Protein AF-A0A2M7CIP0-F1 (afdb_monomer)

Sequence (76 aa):
FLAELAVVFESRKNWTGDALHTQIHKIKDKVQIAPKLAFSAIYQIFLGRYSGPQAGWFLASLDRKFVERRLRKIAE

Radius of gyration: 11.01 Å; Cα contacts (8 Å, |Δi|>4): 81; chains: 1; bounding box: 26×23×27 Å

InterPro domains:
  IPR002904 Lysine-tRNA ligase [PTHR37940] (2-73)
  IPR008925 Aminoacyl-tRNA synthetase, class I, anticodon-binding superfamily [SSF48163] (1-73)
  IPR020751 Aminoacyl-tRNA synthetase, class I, anticodon-binding domain, subdomain 2 [G3DSA:1.10.10.350] (1-74)

Structure (mmCIF, N/CA/C/O backbone):
data_AF-A0A2M7CIP0-F1
#
_entry.id   AF-A0A2M7CIP0-F1
#
loop_
_atom_site.group_PDB
_atom_site.id
_atom_site.type_symbol
_atom_site.label_atom_id
_atom_site.label_alt_id
_atom_site.label_comp_id
_atom_site.label_asym_id
_atom_site.label_entity_id
_atom_site.label_seq_id
_atom_site.pdbx_PDB_ins_code
_atom_site.Cartn_x
_atom_site.Cartn_y
_atom_site.Cartn_z
_atom_site.occupancy
_atom_site.B_iso_or_equiv
_atom_site.auth_seq_id
_atom_site.auth_comp_id
_atom_site.auth_asym_id
_atom_site.auth_atom_id
_atom_site.pdbx_PDB_model_num
ATOM 1 N N . PHE A 1 1 ? -7.487 4.928 3.241 1.00 94.94 1 PHE A N 1
ATOM 2 C CA . PHE A 1 1 ? -6.192 4.214 3.156 1.00 94.94 1 PHE A CA 1
ATOM 3 C C . PHE A 1 1 ? -5.862 3.790 1.725 1.00 94.94 1 PHE A C 1
ATOM 5 O O . PHE A 1 1 ? -4.910 4.327 1.182 1.00 94.94 1 PHE A O 1
ATOM 12 N N . LEU A 1 2 ? -6.626 2.882 1.093 1.00 96.12 2 LEU A N 1
ATOM 13 C CA . LEU A 1 2 ? -6.302 2.382 -0.258 1.00 96.12 2 LEU A CA 1
ATOM 14 C C . LEU A 1 2 ? -6.324 3.473 -1.344 1.00 96.12 2 LEU A C 1
ATOM 16 O O . LEU A 1 2 ? -5.439 3.477 -2.190 1.00 96.12 2 LEU A O 1
ATOM 20 N N . ALA A 1 3 ? -7.256 4.429 -1.271 1.00 95.50 3 ALA A N 1
ATOM 21 C CA . ALA A 1 3 ? -7.272 5.589 -2.169 1.00 95.50 3 ALA A CA 1
ATOM 22 C C . ALA A 1 3 ? -5.986 6.433 -2.063 1.00 95.50 3 ALA A C 1
ATOM 24 O O . ALA A 1 3 ? -5.346 6.725 -3.067 1.00 95.50 3 ALA A O 1
ATOM 25 N N . GLU A 1 4 ? -5.539 6.740 -0.842 1.00 96.50 4 GLU A N 1
ATOM 26 C CA . GLU A 1 4 ? -4.271 7.451 -0.611 1.00 96.50 4 GLU A CA 1
ATOM 27 C C . GLU A 1 4 ? -3.065 6.633 -1.107 1.00 96.50 4 GLU A C 1
ATOM 29 O O . GLU A 1 4 ? -2.137 7.178 -1.701 1.00 96.50 4 GLU A O 1
ATOM 34 N N . LEU A 1 5 ? -3.089 5.309 -0.913 1.00 97.38 5 LEU A N 1
ATOM 35 C CA . LEU A 1 5 ? -2.063 4.412 -1.445 1.00 97.38 5 LEU A CA 1
ATOM 36 C C . LEU A 1 5 ? -2.024 4.432 -2.976 1.00 97.38 5 LEU A C 1
ATOM 38 O O . LEU A 1 5 ? -0.929 4.399 -3.528 1.00 97.38 5 LEU A O 1
ATOM 42 N N . ALA A 1 6 ? -3.170 4.527 -3.655 1.00 97.00 6 ALA A N 1
ATOM 43 C CA . ALA A 1 6 ? -3.233 4.669 -5.109 1.00 97.00 6 ALA A CA 1
ATOM 44 C C . ALA A 1 6 ? -2.522 5.950 -5.570 1.00 97.00 6 ALA A C 1
ATOM 46 O O . ALA A 1 6 ? -1.605 5.884 -6.387 1.00 97.00 6 ALA A O 1
ATOM 47 N N . VAL A 1 7 ? -2.869 7.092 -4.965 1.00 96.12 7 VAL A N 1
ATOM 48 C CA . VAL A 1 7 ? -2.264 8.399 -5.273 1.00 96.12 7 VAL A CA 1
ATOM 49 C C . VAL A 1 7 ? -0.748 8.368 -5.067 1.00 96.12 7 VAL A C 1
ATOM 51 O O . VAL A 1 7 ? 0.018 8.755 -5.952 1.00 96.12 7 VAL A O 1
ATOM 54 N N . VAL A 1 8 ? -0.287 7.862 -3.919 1.00 96.75 8 VAL A N 1
ATOM 55 C CA . VAL A 1 8 ? 1.149 7.779 -3.624 1.00 96.75 8 VAL A CA 1
ATOM 56 C C . VAL A 1 8 ? 1.852 6.802 -4.561 1.00 96.75 8 VAL A C 1
ATOM 58 O O . VAL A 1 8 ? 2.935 7.118 -5.051 1.00 96.75 8 VAL A O 1
ATOM 61 N N . PHE A 1 9 ? 1.265 5.640 -4.849 1.00 97.12 9 PHE A N 1
ATOM 62 C CA . PHE A 1 9 ? 1.877 4.656 -5.740 1.00 97.12 9 PHE A CA 1
ATOM 63 C C . PHE A 1 9 ? 2.093 5.232 -7.146 1.00 97.12 9 PHE A C 1
ATOM 65 O O . PHE A 1 9 ? 3.175 5.066 -7.709 1.00 97.12 9 PHE A O 1
ATOM 72 N N . GLU A 1 10 ? 1.116 5.976 -7.665 1.00 95.94 10 GLU A N 1
ATOM 73 C CA . GLU A 1 10 ? 1.166 6.616 -8.984 1.00 95.94 10 GLU A CA 1
ATOM 74 C C . GLU A 1 10 ? 2.152 7.790 -9.059 1.00 95.94 10 GLU A C 1
ATOM 76 O O . GLU A 1 10 ? 2.726 8.039 -10.121 1.00 95.94 10 GLU A O 1
ATOM 81 N N . SER A 1 11 ? 2.417 8.465 -7.933 1.00 96.44 11 SER A N 1
ATOM 82 C CA . SER A 1 11 ? 3.326 9.622 -7.863 1.00 96.44 11 SER A CA 1
ATOM 83 C C . SER A 1 11 ? 4.778 9.321 -8.261 1.00 96.44 11 SER A C 1
ATOM 85 O O . SER A 1 11 ? 5.535 10.235 -8.592 1.00 96.44 11 SER A O 1
ATOM 87 N N . ARG A 1 12 ? 5.197 8.048 -8.242 1.00 94.81 12 ARG A N 1
ATOM 88 C CA . ARG A 1 12 ? 6.577 7.643 -8.531 1.00 94.81 12 ARG A CA 1
ATOM 89 C C . ARG A 1 12 ? 6.622 6.532 -9.564 1.00 94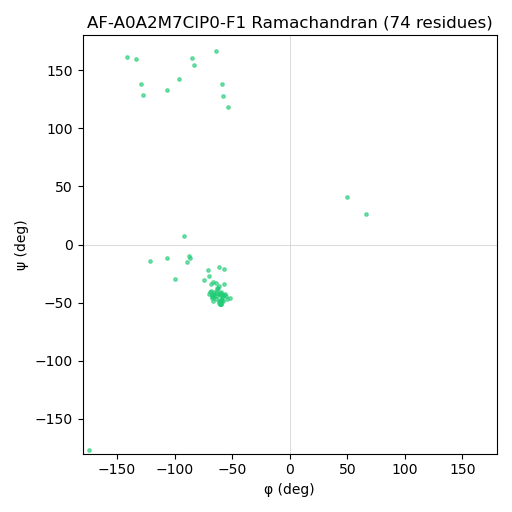.81 12 ARG A C 1
ATOM 91 O O . ARG A 1 12 ? 5.876 5.561 -9.496 1.00 94.81 12 ARG A O 1
ATOM 98 N N . LYS A 1 13 ? 7.567 6.633 -10.512 1.00 90.88 13 LYS A N 1
ATOM 99 C CA . LYS A 1 13 ? 7.623 5.663 -11.607 1.00 90.88 13 LYS A CA 1
ATOM 100 C C . LYS A 1 13 ? 7.995 4.247 -11.129 1.00 90.88 13 LYS A C 1
ATOM 102 O O . LYS A 1 13 ? 7.331 3.280 -11.486 1.00 90.88 13 LYS A O 1
ATOM 107 N N . ASN A 1 14 ? 9.050 4.154 -10.331 1.00 93.25 14 ASN A N 1
ATOM 108 C CA . ASN A 1 14 ? 9.619 2.894 -9.871 1.00 93.25 14 ASN A CA 1
ATOM 109 C C . ASN A 1 14 ? 9.730 2.926 -8.349 1.00 93.25 14 ASN A C 1
ATOM 111 O O . ASN A 1 14 ? 10.300 3.865 -7.788 1.00 93.25 14 ASN A O 1
ATOM 115 N N . TRP A 1 15 ? 9.210 1.890 -7.703 1.00 97.38 15 TRP A N 1
ATOM 116 C CA . TRP A 1 15 ? 9.287 1.708 -6.262 1.00 97.38 15 TRP A CA 1
ATOM 117 C C . TRP A 1 15 ? 10.284 0.608 -5.920 1.00 97.38 15 TRP A C 1
ATOM 119 O O . TRP A 1 15 ? 10.235 -0.474 -6.496 1.00 97.38 15 TRP A O 1
ATOM 129 N N . THR A 1 16 ? 11.163 0.874 -4.956 1.00 97.94 16 THR A N 1
ATOM 130 C CA . THR A 1 16 ? 11.851 -0.193 -4.225 1.00 97.94 16 THR A CA 1
ATOM 131 C C . THR A 1 16 ? 10.942 -0.691 -3.100 1.00 97.94 16 THR A C 1
ATOM 133 O O . THR A 1 16 ? 10.068 0.046 -2.624 1.00 97.94 16 THR A O 1
ATOM 136 N N . GLY A 1 17 ? 11.128 -1.945 -2.680 1.00 97.81 17 GLY A N 1
ATOM 137 C CA . GLY A 1 17 ? 10.285 -2.567 -1.657 1.00 97.81 17 GLY A CA 1
ATOM 138 C C . GLY A 1 17 ? 10.297 -1.812 -0.325 1.00 97.81 17 GLY A C 1
ATOM 139 O O . GLY A 1 17 ? 9.238 -1.565 0.249 1.00 97.81 17 GLY A O 1
ATOM 140 N N . ASP A 1 18 ? 11.473 -1.368 0.116 1.00 98.19 18 ASP A N 1
ATOM 141 C CA . ASP A 1 18 ? 11.685 -0.598 1.346 1.00 98.19 18 ASP A CA 1
ATOM 142 C C . ASP A 1 18 ? 11.031 0.794 1.286 1.00 98.19 18 ASP A C 1
ATOM 144 O O . ASP A 1 18 ? 10.323 1.200 2.216 1.00 98.19 18 ASP A O 1
ATOM 148 N N . ALA A 1 19 ? 11.194 1.505 0.164 1.00 98.25 19 ALA A N 1
ATOM 149 C CA . ALA A 1 19 ? 10.648 2.843 -0.009 1.00 98.25 19 ALA A CA 1
ATOM 150 C C . ALA A 1 19 ? 9.119 2.801 -0.034 1.00 98.25 19 ALA A C 1
ATOM 152 O O . ALA A 1 19 ? 8.466 3.614 0.622 1.00 98.25 19 ALA A O 1
ATOM 153 N N . LEU A 1 20 ? 8.539 1.829 -0.745 1.00 98.38 20 LEU A N 1
ATOM 154 C CA . LEU A 1 20 ? 7.092 1.661 -0.785 1.00 98.38 20 LEU A CA 1
ATOM 155 C C . LEU A 1 20 ? 6.546 1.204 0.566 1.00 98.38 20 LEU A C 1
ATOM 157 O O . LEU A 1 20 ? 5.522 1.715 1.010 1.00 98.38 20 LEU A O 1
ATOM 161 N N . HIS A 1 21 ? 7.237 0.301 1.265 1.00 98.38 21 HIS A N 1
ATOM 162 C CA . HIS A 1 21 ? 6.805 -0.129 2.593 1.00 98.38 21 HIS A CA 1
ATOM 163 C C . HIS A 1 21 ? 6.781 1.036 3.585 1.00 98.38 21 HIS A C 1
ATOM 165 O O . HIS A 1 21 ? 5.809 1.210 4.319 1.00 98.38 21 HIS A O 1
ATOM 171 N N . THR A 1 22 ? 7.806 1.885 3.542 1.00 98.44 22 THR A N 1
ATOM 172 C CA . THR A 1 22 ? 7.870 3.106 4.349 1.00 98.44 22 THR A CA 1
ATOM 173 C C . THR A 1 22 ? 6.691 4.031 4.051 1.00 98.44 22 THR A C 1
ATOM 175 O O . THR A 1 22 ? 6.069 4.554 4.974 1.00 98.44 22 THR A O 1
ATOM 178 N N . GLN A 1 23 ? 6.331 4.210 2.777 1.00 98.25 23 GLN A N 1
ATOM 179 C CA . GLN A 1 23 ? 5.164 5.016 2.411 1.00 98.25 23 GLN A CA 1
ATOM 180 C C . GLN A 1 23 ? 3.848 4.395 2.879 1.00 98.25 23 GLN A C 1
ATOM 182 O O . GLN A 1 23 ? 3.006 5.104 3.416 1.00 98.25 23 GLN A O 1
ATOM 187 N N . ILE A 1 24 ? 3.686 3.076 2.762 1.00 98.25 24 ILE A N 1
ATOM 188 C CA . ILE A 1 24 ? 2.514 2.359 3.284 1.00 98.25 24 ILE A CA 1
ATOM 189 C C . ILE A 1 24 ? 2.335 2.635 4.785 1.00 98.25 24 ILE A C 1
ATOM 191 O O . ILE A 1 24 ? 1.224 2.932 5.226 1.00 98.25 24 ILE A O 1
ATOM 195 N N . HIS A 1 25 ? 3.424 2.597 5.560 1.00 98.38 25 HIS A N 1
ATOM 196 C CA . HIS A 1 25 ? 3.406 2.958 6.978 1.00 98.38 25 HIS A CA 1
ATOM 197 C C . HIS A 1 25 ? 2.995 4.417 7.201 1.00 98.38 25 HIS A C 1
ATOM 199 O O . HIS A 1 25 ? 2.053 4.657 7.952 1.00 98.38 25 HIS A O 1
ATOM 205 N N . LYS A 1 26 ? 3.619 5.368 6.492 1.00 98.38 26 LYS A N 1
ATOM 206 C CA . LYS A 1 26 ? 3.284 6.801 6.587 1.00 98.38 26 LYS A CA 1
ATOM 207 C C . LYS A 1 26 ? 1.816 7.079 6.280 1.00 98.38 26 LYS A C 1
ATOM 209 O O . LYS A 1 26 ? 1.175 7.835 7.000 1.00 98.38 26 LYS A O 1
ATOM 214 N N . ILE A 1 27 ? 1.269 6.456 5.237 1.00 98.06 27 ILE A N 1
ATOM 215 C CA . ILE A 1 27 ? -0.142 6.594 4.861 1.00 98.06 27 ILE A CA 1
ATOM 216 C C . ILE A 1 27 ? -1.038 6.031 5.961 1.00 98.06 27 ILE A C 1
ATOM 218 O O . ILE A 1 27 ? -2.003 6.681 6.352 1.00 98.06 27 ILE A O 1
ATOM 222 N N . LYS A 1 28 ? -0.716 4.836 6.469 1.00 97.62 28 LYS A N 1
ATOM 223 C CA . LYS A 1 28 ? -1.449 4.190 7.562 1.00 97.62 28 LYS A CA 1
ATOM 224 C C . LYS A 1 28 ? -1.472 5.081 8.814 1.00 97.62 28 LYS A C 1
ATOM 226 O O . LYS A 1 28 ? -2.539 5.248 9.399 1.00 97.62 28 LYS A O 1
ATOM 231 N N . ASP A 1 29 ? -0.339 5.678 9.179 1.00 97.94 29 ASP A N 1
ATOM 232 C CA . ASP A 1 29 ? -0.237 6.596 10.320 1.00 97.94 29 ASP A CA 1
ATOM 233 C C . ASP A 1 29 ? -1.013 7.904 10.061 1.00 97.94 29 ASP A C 1
ATOM 235 O O . ASP A 1 29 ? -1.796 8.328 10.909 1.00 97.94 29 ASP A O 1
ATOM 239 N N . LYS A 1 30 ? -0.888 8.492 8.859 1.00 97.50 30 LYS A N 1
ATOM 240 C CA . LYS A 1 30 ? -1.614 9.706 8.432 1.00 97.50 30 LYS A CA 1
ATOM 241 C C . LYS A 1 30 ? -3.132 9.547 8.536 1.00 97.50 30 LYS A C 1
ATOM 243 O O . LYS A 1 30 ? -3.810 10.466 8.976 1.00 97.50 30 LYS A O 1
ATOM 248 N N . VAL A 1 31 ? -3.669 8.399 8.119 1.00 96.56 31 VAL A N 1
ATOM 249 C CA . VAL A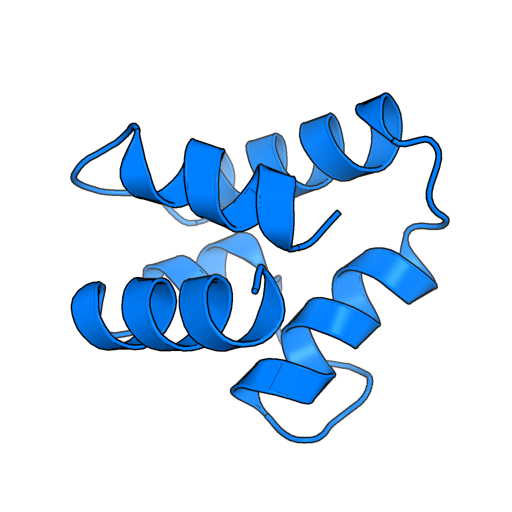 1 31 ? -5.119 8.124 8.155 1.00 96.56 31 VAL A CA 1
ATOM 250 C C . VAL A 1 31 ? -5.574 7.441 9.451 1.00 96.56 31 VAL A C 1
ATOM 252 O O . VAL A 1 31 ? -6.720 7.008 9.528 1.00 96.56 31 VAL A O 1
ATOM 255 N N . GLN A 1 32 ? -4.680 7.304 10.438 1.00 97.06 32 GLN A N 1
ATOM 256 C CA . GLN A 1 32 ? -4.935 6.715 11.759 1.00 97.06 32 GLN A CA 1
ATOM 257 C C . GLN A 1 32 ? -5.636 5.344 11.725 1.00 97.06 32 GLN A C 1
ATOM 259 O O . GLN A 1 32 ? -6.512 5.049 12.537 1.00 97.06 32 GLN A O 1
ATOM 264 N N . ILE A 1 33 ? -5.239 4.472 10.793 1.00 96.88 33 ILE A N 1
ATOM 265 C CA . ILE A 1 33 ? -5.781 3.110 10.687 1.00 96.88 33 ILE A CA 1
ATOM 266 C C . ILE A 1 33 ? -4.873 2.097 11.392 1.00 96.88 33 ILE A C 1
ATOM 268 O O . ILE A 1 33 ? -3.644 2.165 11.324 1.00 96.88 33 ILE A O 1
ATOM 272 N N . ALA A 1 34 ? -5.472 1.097 12.039 1.00 97.44 34 ALA A N 1
ATOM 273 C CA . ALA A 1 34 ? -4.711 0.018 12.657 1.00 97.44 34 ALA A CA 1
ATOM 274 C C . ALA A 1 34 ? -3.843 -0.724 11.611 1.00 97.44 34 ALA A C 1
ATOM 276 O O . ALA A 1 34 ? -4.349 -1.058 10.533 1.00 97.44 34 ALA A O 1
ATOM 277 N N . PRO A 1 35 ? -2.574 -1.072 11.925 1.00 96.06 35 PRO A N 1
ATOM 278 C CA . PRO A 1 35 ? -1.686 -1.774 10.994 1.00 96.06 35 PRO A CA 1
ATOM 279 C C . PRO A 1 35 ? -2.311 -3.032 10.401 1.00 96.06 35 PRO A C 1
ATOM 281 O O . PRO A 1 35 ? -2.289 -3.218 9.187 1.00 96.06 35 PRO A O 1
ATOM 284 N N . LYS A 1 36 ? -2.939 -3.859 11.245 1.00 97.12 36 LYS A N 1
ATOM 285 C CA . LYS A 1 36 ? -3.608 -5.088 10.813 1.00 97.12 36 LYS A CA 1
ATOM 286 C C . LYS A 1 36 ? -4.636 -4.812 9.714 1.00 97.12 36 LYS A C 1
ATOM 288 O O . LYS A 1 36 ? -4.610 -5.485 8.695 1.00 97.12 36 LYS A O 1
ATOM 293 N N . LEU A 1 37 ? -5.483 -3.795 9.879 1.00 97.62 37 LEU A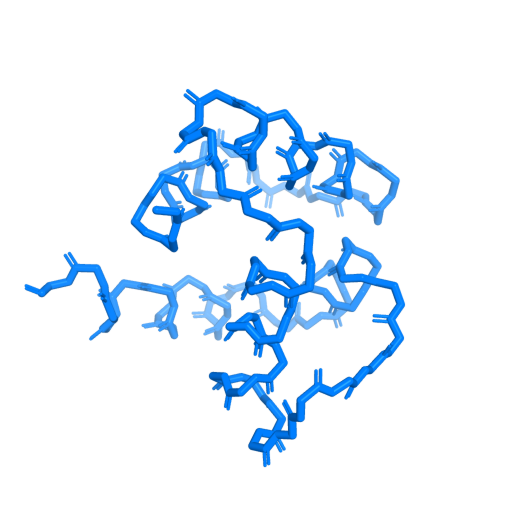 N 1
ATOM 294 C CA . LEU A 1 37 ? -6.503 -3.447 8.887 1.00 97.62 37 LEU A CA 1
ATOM 295 C C . LEU A 1 37 ? -5.883 -2.944 7.578 1.00 97.62 37 LEU A C 1
ATOM 297 O O . LEU A 1 37 ? -6.284 -3.399 6.511 1.00 97.62 37 LEU A O 1
ATOM 301 N N . ALA A 1 38 ? -4.878 -2.065 7.644 1.00 97.75 38 ALA A N 1
ATOM 302 C CA . ALA A 1 38 ? -4.200 -1.553 6.451 1.00 97.75 38 ALA A CA 1
ATOM 303 C C . ALA A 1 38 ? -3.525 -2.662 5.634 1.00 97.75 38 ALA A C 1
ATOM 305 O O . ALA A 1 38 ? -3.747 -2.774 4.429 1.00 97.75 38 ALA A O 1
ATOM 306 N N . PHE A 1 39 ? -2.722 -3.505 6.286 1.00 98.06 39 PHE A N 1
ATOM 307 C CA . PHE A 1 39 ? -2.008 -4.578 5.597 1.00 98.06 39 PHE A CA 1
ATOM 308 C C . PHE A 1 39 ? -2.958 -5.673 5.115 1.00 98.06 39 PHE A C 1
ATOM 310 O O . PHE A 1 39 ? -2.850 -6.104 3.968 1.00 98.06 39 PHE A O 1
ATOM 317 N N . SER A 1 40 ? -3.935 -6.078 5.931 1.00 97.94 40 SER A N 1
ATOM 318 C CA . SER A 1 40 ? 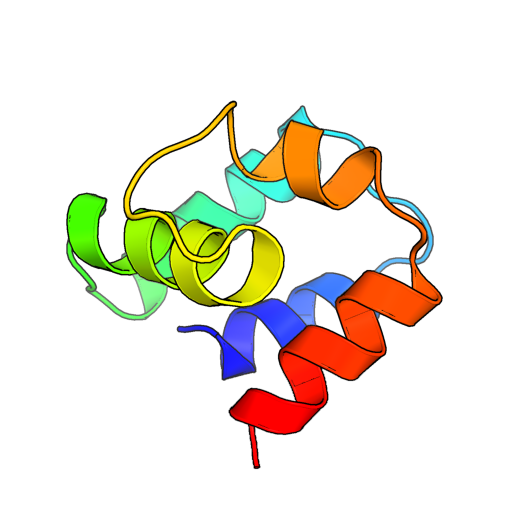-4.947 -7.040 5.497 1.00 97.94 40 SER A CA 1
ATOM 319 C C . SER A 1 40 ? -5.768 -6.521 4.319 1.00 97.94 40 SER A C 1
ATOM 321 O O . SER A 1 40 ? -6.073 -7.313 3.437 1.00 97.94 40 SER A O 1
ATOM 323 N N . ALA A 1 41 ? -6.074 -5.221 4.242 1.00 97.44 41 ALA A N 1
ATOM 324 C CA . ALA A 1 41 ? -6.751 -4.648 3.079 1.00 97.44 41 ALA A CA 1
ATOM 325 C C . ALA A 1 41 ? -5.921 -4.817 1.797 1.00 97.44 41 ALA A C 1
ATOM 327 O O . ALA A 1 41 ? -6.467 -5.229 0.779 1.00 97.44 41 ALA A O 1
ATOM 328 N N . ILE A 1 42 ? -4.602 -4.588 1.851 1.00 97.88 42 ILE A N 1
ATOM 329 C CA . ILE A 1 42 ? -3.700 -4.831 0.710 1.00 97.88 42 ILE A CA 1
ATOM 330 C C . ILE A 1 42 ? -3.748 -6.310 0.302 1.00 97.88 42 ILE A C 1
ATOM 332 O O . ILE A 1 42 ? -3.981 -6.635 -0.862 1.00 97.88 42 ILE A O 1
ATOM 336 N N . TYR A 1 43 ? -3.564 -7.232 1.245 1.00 98.31 43 TYR A N 1
ATOM 337 C CA . TYR A 1 43 ? -3.542 -8.657 0.909 1.00 98.31 43 TYR A CA 1
ATOM 338 C C . TYR A 1 43 ? -4.902 -9.171 0.430 1.00 98.31 43 TYR A C 1
ATOM 340 O O . TYR A 1 43 ? -4.951 -10.017 -0.458 1.00 98.31 43 TYR A O 1
ATOM 348 N N . GLN A 1 44 ? -6.012 -8.634 0.933 1.00 97.50 44 GLN A N 1
ATOM 349 C CA . GLN A 1 44 ? -7.341 -9.034 0.480 1.00 97.50 44 GLN A CA 1
ATOM 350 C C . GLN A 1 44 ? -7.541 -8.692 -0.995 1.00 97.50 44 GLN A C 1
ATOM 352 O O . GLN A 1 44 ? -7.970 -9.537 -1.779 1.00 97.50 44 GLN A O 1
ATOM 357 N N . ILE A 1 45 ? -7.140 -7.492 -1.414 1.00 96.31 45 ILE A N 1
ATOM 358 C CA . ILE A 1 45 ? -7.374 -7.046 -2.789 1.00 96.31 45 ILE A CA 1
ATOM 359 C C . ILE A 1 45 ? -6.436 -7.729 -3.790 1.00 96.31 45 ILE A C 1
ATOM 361 O O . ILE A 1 45 ? -6.839 -7.940 -4.934 1.00 96.31 45 ILE A O 1
ATOM 365 N N . PHE A 1 46 ? -5.218 -8.100 -3.386 1.00 97.12 46 PHE A N 1
ATOM 366 C CA . PHE A 1 46 ? -4.215 -8.685 -4.286 1.00 97.12 46 PHE A CA 1
ATOM 367 C C . PHE A 1 46 ? -4.107 -10.212 -4.207 1.00 97.12 46 PHE A C 1
ATOM 369 O O . PHE A 1 46 ? -3.763 -10.838 -5.204 1.00 97.12 46 PHE A O 1
ATOM 376 N N . LEU A 1 47 ? -4.395 -10.811 -3.051 1.00 96.56 47 LEU A N 1
ATOM 377 C CA . LEU A 1 47 ? -4.215 -12.244 -2.785 1.00 96.56 47 LEU A CA 1
ATOM 378 C C . LEU A 1 47 ? -5.512 -12.956 -2.374 1.00 96.56 47 LEU A C 1
ATOM 380 O O . LEU A 1 47 ? -5.523 -14.185 -2.340 1.00 96.56 47 LEU A O 1
ATOM 384 N N . GLY A 1 48 ? -6.576 -12.227 -2.015 1.00 97.25 48 GLY A N 1
ATOM 385 C CA . GLY A 1 48 ? -7.778 -12.817 -1.409 1.00 97.25 48 GLY A CA 1
ATOM 386 C C . GLY A 1 48 ? -7.515 -13.409 -0.019 1.00 97.25 48 GLY A C 1
ATOM 387 O O . GLY A 1 48 ? -8.169 -14.365 0.389 1.00 97.25 48 GLY A O 1
ATOM 388 N N . ARG A 1 49 ? -6.500 -12.899 0.692 1.00 97.19 49 ARG A N 1
ATOM 389 C CA . ARG A 1 49 ? -6.050 -13.396 2.003 1.00 97.19 49 ARG A CA 1
ATOM 390 C C . ARG A 1 49 ? -5.835 -12.238 2.969 1.00 97.19 49 ARG A C 1
ATOM 392 O O . ARG A 1 49 ? -5.632 -11.108 2.551 1.00 97.19 49 ARG A O 1
ATOM 399 N N . TYR A 1 50 ? -5.840 -12.509 4.273 1.00 96.38 50 TYR A N 1
ATOM 400 C CA . TYR A 1 50 ? -5.647 -11.470 5.298 1.00 96.38 50 TYR A CA 1
ATOM 401 C C . TYR A 1 50 ? -4.177 -11.199 5.655 1.00 96.38 50 TYR A C 1
ATOM 403 O O . TYR A 1 50 ? -3.896 -10.232 6.365 1.00 96.38 50 TYR A O 1
ATOM 411 N N . SER A 1 51 ? -3.248 -12.028 5.182 1.00 97.00 51 SER A N 1
ATOM 412 C CA . SER A 1 51 ? -1.812 -11.931 5.450 1.00 97.00 51 SER A CA 1
ATOM 413 C C . SER A 1 51 ? -0.997 -12.287 4.207 1.00 97.00 51 SER A C 1
ATOM 415 O O . SER A 1 51 ? -1.499 -12.915 3.271 1.00 97.00 51 SER A O 1
ATOM 417 N N . GLY A 1 52 ? 0.267 -11.871 4.200 1.00 96.06 52 GLY A N 1
ATOM 418 C CA . GLY A 1 52 ? 1.170 -12.056 3.075 1.00 96.06 52 GLY A CA 1
ATOM 419 C C . GLY A 1 52 ? 2.597 -11.597 3.389 1.00 96.06 52 GLY A C 1
ATOM 420 O O . GLY A 1 52 ? 2.876 -11.195 4.524 1.00 96.06 52 GLY A O 1
ATOM 421 N N . PRO A 1 53 ? 3.499 -11.666 2.393 1.00 97.31 53 PRO A N 1
ATOM 422 C CA . PRO A 1 53 ? 4.854 -11.134 2.500 1.00 97.31 53 PRO A CA 1
ATOM 423 C C . PRO A 1 53 ? 4.827 -9.616 2.684 1.00 97.31 53 PRO A C 1
ATOM 425 O O . PRO A 1 53 ? 3.815 -8.969 2.440 1.00 97.31 53 PRO A O 1
ATOM 428 N N . GLN A 1 54 ? 5.953 -9.029 3.076 1.00 97.69 54 GLN A N 1
ATOM 429 C CA . GLN A 1 54 ? 6.038 -7.609 3.404 1.00 97.69 54 GLN A CA 1
ATOM 430 C C . GLN A 1 54 ? 5.499 -6.710 2.274 1.00 97.69 54 GLN A C 1
ATOM 432 O O . GLN A 1 54 ? 6.022 -6.703 1.159 1.00 97.69 54 GLN A O 1
ATOM 437 N N . ALA A 1 55 ? 4.445 -5.941 2.571 1.00 97.94 55 ALA A N 1
ATOM 438 C CA . ALA A 1 55 ? 3.591 -5.332 1.549 1.00 97.94 55 ALA A CA 1
ATOM 439 C C . ALA A 1 55 ? 4.318 -4.429 0.541 1.00 97.94 55 ALA A C 1
ATOM 441 O O . ALA A 1 55 ? 3.937 -4.402 -0.623 1.00 97.94 55 ALA A O 1
ATOM 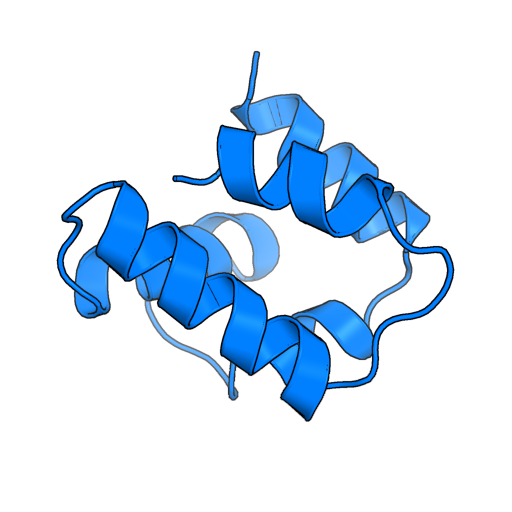442 N N . GLY A 1 56 ? 5.366 -3.707 0.953 1.00 98.19 56 GLY A N 1
ATOM 443 C CA . GLY A 1 56 ? 6.108 -2.853 0.021 1.00 98.19 56 GLY A CA 1
ATOM 444 C C . GLY A 1 56 ? 6.877 -3.659 -1.023 1.00 98.19 56 GLY A C 1
ATOM 445 O O . GLY A 1 56 ? 6.762 -3.381 -2.210 1.00 98.19 56 GLY A O 1
ATOM 446 N N . TRP A 1 57 ? 7.590 -4.705 -0.601 1.00 98.56 57 TRP A N 1
ATOM 447 C CA . TRP A 1 57 ? 8.284 -5.631 -1.501 1.00 98.56 57 TRP A CA 1
ATOM 448 C C . TRP A 1 57 ? 7.307 -6.396 -2.377 1.00 98.56 57 TRP A C 1
ATOM 450 O O . TRP A 1 57 ? 7.550 -6.547 -3.567 1.00 98.56 57 TRP A O 1
ATOM 460 N N . PHE A 1 58 ? 6.194 -6.836 -1.794 1.00 98.44 58 PHE A N 1
ATOM 461 C CA . PHE A 1 58 ? 5.147 -7.520 -2.534 1.00 98.44 58 PHE A CA 1
ATOM 462 C C . PHE A 1 58 ? 4.578 -6.650 -3.656 1.00 98.44 58 PHE A C 1
ATOM 464 O O . PHE A 1 58 ? 4.536 -7.085 -4.795 1.00 98.44 58 PHE A O 1
ATOM 471 N N . LEU A 1 59 ? 4.175 -5.410 -3.370 1.00 98.06 59 LEU A N 1
ATOM 472 C CA . LEU A 1 59 ? 3.638 -4.527 -4.406 1.00 98.06 59 LEU A CA 1
ATOM 473 C C . LEU A 1 59 ? 4.704 -4.101 -5.423 1.00 98.06 59 LEU A C 1
ATOM 475 O O . LEU A 1 59 ? 4.388 -3.961 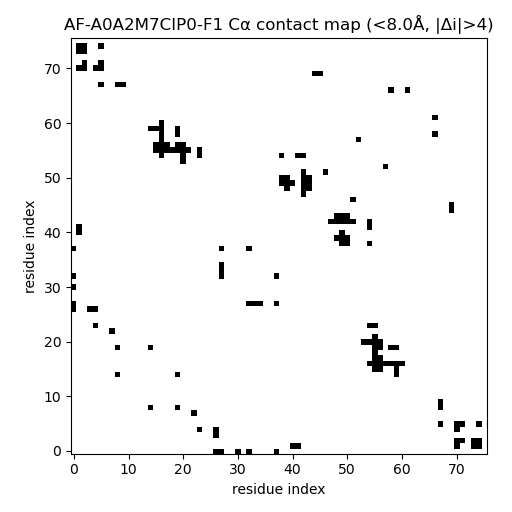-6.600 1.00 98.06 59 LEU A O 1
ATOM 479 N N . ALA A 1 60 ? 5.956 -3.922 -4.993 1.00 97.81 60 ALA A N 1
ATOM 480 C CA . ALA A 1 60 ? 7.061 -3.559 -5.878 1.00 97.81 60 ALA A CA 1
ATOM 481 C C . ALA A 1 60 ? 7.504 -4.699 -6.814 1.00 97.81 60 ALA A C 1
ATOM 483 O O . ALA A 1 60 ? 8.116 -4.421 -7.842 1.00 97.81 60 ALA A O 1
ATOM 484 N N . SER A 1 61 ? 7.212 -5.963 -6.482 1.00 97.56 61 SER A N 1
ATOM 485 C CA . SER A 1 61 ? 7.536 -7.114 -7.338 1.00 97.56 61 SER A CA 1
ATOM 486 C C . SER A 1 61 ? 6.468 -7.426 -8.391 1.00 97.56 61 SER A C 1
ATOM 488 O O . SER A 1 61 ? 6.715 -8.230 -9.289 1.00 97.56 61 SER A O 1
ATOM 490 N N . LEU A 1 62 ? 5.287 -6.812 -8.295 1.00 97.50 62 LEU A N 1
ATOM 491 C CA . LEU A 1 62 ? 4.194 -6.997 -9.247 1.00 97.50 62 LEU A CA 1
ATOM 492 C C . LEU A 1 62 ? 4.338 -6.079 -10.466 1.00 97.50 62 LEU A C 1
ATOM 494 O O . LEU A 1 62 ? 4.991 -5.036 -10.419 1.00 97.50 62 LEU A O 1
ATOM 498 N N . ASP A 1 63 ? 3.645 -6.430 -11.555 1.00 97.06 63 ASP A N 1
ATOM 499 C CA . A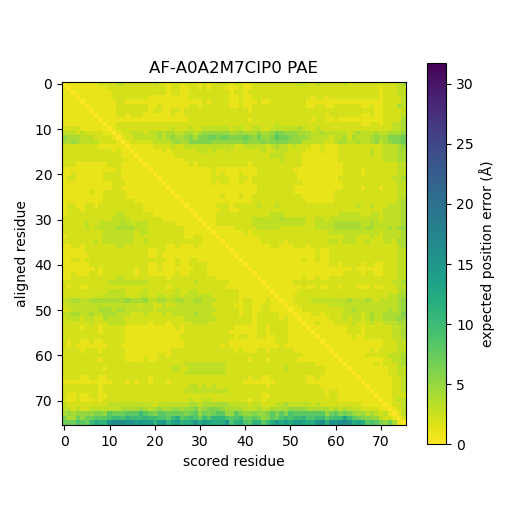SP A 1 63 ? 3.481 -5.512 -12.683 1.00 97.06 63 ASP A CA 1
ATOM 500 C C . ASP A 1 63 ? 2.809 -4.214 -12.214 1.00 97.06 63 ASP A C 1
ATOM 502 O O . ASP A 1 63 ? 1.731 -4.209 -11.613 1.00 97.06 63 ASP A O 1
ATOM 506 N N . ARG A 1 64 ? 3.436 -3.084 -12.531 1.00 95.81 64 ARG A N 1
ATOM 507 C CA . ARG A 1 64 ? 2.971 -1.772 -12.086 1.00 95.81 64 ARG A CA 1
ATOM 508 C C . ARG A 1 64 ? 1.549 -1.473 -12.554 1.00 95.81 64 ARG A C 1
ATOM 510 O O . ARG A 1 64 ? 0.734 -1.005 -11.761 1.00 95.81 64 ARG A O 1
ATOM 517 N N . LYS A 1 65 ? 1.249 -1.702 -13.838 1.00 96.38 65 LYS A N 1
ATOM 518 C CA . LYS A 1 65 ? -0.077 -1.384 -14.394 1.00 96.38 65 LYS A CA 1
ATOM 519 C C . LYS A 1 65 ? -1.149 -2.245 -13.735 1.00 96.38 65 LYS A C 1
ATOM 521 O O . LYS A 1 65 ? -2.271 -1.784 -13.538 1.00 96.38 65 LYS A O 1
ATOM 526 N N . PHE A 1 66 ? -0.819 -3.483 -13.370 1.00 97.00 66 PHE A N 1
ATOM 527 C CA . PHE A 1 66 ? -1.683 -4.329 -12.559 1.00 97.00 66 PHE A CA 1
ATOM 528 C C . PHE A 1 66 ? -1.967 -3.719 -11.179 1.00 97.00 66 PHE A C 1
ATOM 530 O O . PHE A 1 66 ? -3.141 -3.619 -10.816 1.00 97.00 66 PHE A O 1
ATOM 537 N N . VAL A 1 67 ? -0.944 -3.251 -10.457 1.00 97.50 67 VAL A N 1
ATOM 538 C CA . VAL A 1 67 ? -1.116 -2.609 -9.139 1.00 97.50 67 VAL A CA 1
ATOM 539 C C . VAL A 1 67 ? -1.972 -1.345 -9.235 1.00 97.50 67 VAL A C 1
ATOM 541 O O . VAL A 1 67 ? -2.953 -1.223 -8.505 1.00 97.50 67 VAL A O 1
ATOM 544 N N . GLU A 1 68 ? -1.673 -0.449 -10.178 1.00 95.50 68 GLU A N 1
ATOM 545 C CA . GLU A 1 68 ? -2.431 0.795 -10.376 1.00 95.50 68 GLU A CA 1
ATOM 546 C C . GLU A 1 68 ? -3.904 0.533 -10.696 1.00 95.50 68 GLU A C 1
ATOM 548 O O . GLU A 1 68 ? -4.788 1.106 -10.064 1.00 95.50 68 GLU A O 1
ATOM 553 N N . ARG A 1 69 ? -4.195 -0.365 -11.649 1.00 95.69 69 ARG A N 1
ATOM 554 C CA . ARG A 1 69 ? -5.584 -0.711 -11.994 1.00 95.69 69 ARG A CA 1
ATOM 555 C C . ARG A 1 69 ? -6.336 -1.283 -10.797 1.00 95.69 69 ARG A C 1
ATOM 557 O O . ARG A 1 69 ? -7.509 -0.974 -10.607 1.00 95.69 69 ARG A O 1
ATOM 564 N N . ARG A 1 70 ? -5.680 -2.134 -10.003 1.00 96.31 70 ARG A N 1
ATOM 565 C CA . ARG A 1 70 ? -6.310 -2.778 -8.847 1.00 96.31 70 ARG A CA 1
ATOM 566 C C . ARG A 1 70 ? -6.601 -1.780 -7.730 1.00 96.31 70 ARG A C 1
ATOM 568 O O . ARG A 1 70 ? -7.674 -1.859 -7.144 1.00 96.31 70 ARG A O 1
A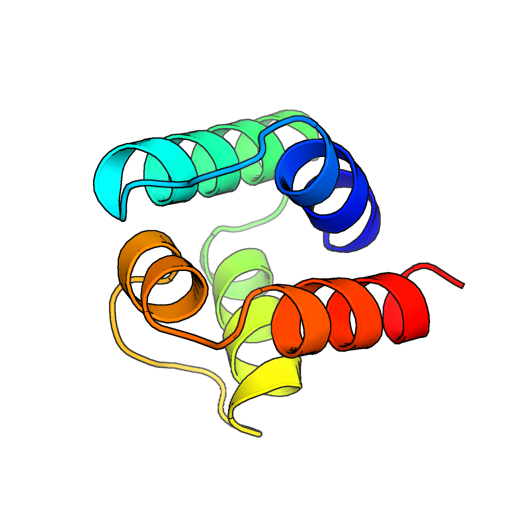TOM 575 N N . LEU A 1 71 ? -5.676 -0.855 -7.462 1.00 95.75 71 LEU A N 1
ATOM 576 C CA . LEU A 1 71 ? -5.860 0.198 -6.463 1.00 95.75 71 LEU A CA 1
ATOM 577 C C . LEU A 1 71 ? -6.943 1.200 -6.888 1.00 95.75 71 LEU A C 1
ATOM 579 O O . LEU A 1 71 ? -7.817 1.497 -6.078 1.00 95.75 71 LEU A O 1
ATOM 583 N N . ARG A 1 72 ? -6.948 1.651 -8.153 1.00 92.12 72 ARG A N 1
ATOM 584 C CA . ARG A 1 72 ? -7.979 2.566 -8.681 1.00 92.12 72 ARG A CA 1
ATOM 585 C C . ARG A 1 72 ? -9.388 1.993 -8.580 1.00 92.12 72 ARG A C 1
ATOM 587 O O . ARG A 1 72 ? -10.271 2.679 -8.092 1.00 92.12 72 ARG A O 1
ATOM 594 N N . LYS A 1 73 ? -9.576 0.720 -8.947 1.00 91.88 73 LYS A N 1
ATOM 595 C CA . LYS A 1 73 ? -10.888 0.046 -8.903 1.00 91.88 73 LYS A CA 1
ATOM 596 C C . LYS A 1 73 ? -11.551 0.059 -7.513 1.00 91.88 73 LYS A C 1
ATOM 598 O O . LYS A 1 73 ? -12.742 -0.186 -7.408 1.00 91.88 73 LYS A O 1
ATOM 603 N N . ILE A 1 74 ? -10.774 0.253 -6.448 1.00 85.56 74 ILE A N 1
ATOM 604 C CA . ILE A 1 74 ? -11.263 0.256 -5.059 1.00 85.56 74 ILE A CA 1
ATOM 605 C C . ILE A 1 74 ? -11.289 1.677 -4.473 1.00 85.56 74 ILE A C 1
ATOM 607 O O . ILE A 1 74 ? -11.820 1.889 -3.388 1.00 85.56 74 ILE A O 1
ATOM 611 N N . ALA A 1 75 ? -10.670 2.637 -5.159 1.00 76.75 75 ALA A N 1
ATOM 612 C CA . ALA A 1 75 ? -10.677 4.043 -4.778 1.00 76.75 75 ALA A CA 1
ATOM 613 C C . ALA A 1 75 ? -11.866 4.821 -5.374 1.00 76.75 75 ALA A C 1
ATOM 615 O O . ALA A 1 75 ? -12.114 5.934 -4.914 1.00 76.75 75 ALA A O 1
ATOM 616 N N . GLU A 1 76 ? -12.548 4.249 -6.374 1.00 61.44 76 GLU A N 1
ATOM 617 C CA . GLU A 1 76 ? -13.895 4.641 -6.828 1.00 61.44 76 GLU A CA 1
ATOM 618 C C . GLU A 1 76 ? -14.959 4.284 -5.782 1.00 61.44 76 GLU A C 1
ATOM 620 O O . GLU A 1 76 ? -15.840 5.139 -5.543 1.00 61.44 76 GLU A O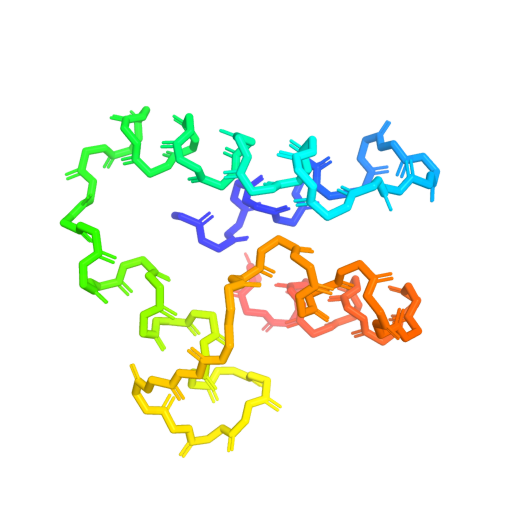 1
#

Foldseek 3Di:
DLLVLLVVLVVDDAADLVRSLVVLVVVCVVVVHDPQVSQLVQCCLVPVGSDDPRNSNVCRPDDSVVSNVSSVVVND

Solvent-accessible surface area (backbone atoms only — not comparable to full-atom values): 4364 Å² total; per-residue (Å²): 102,62,47,59,48,37,57,58,55,68,75,44,95,78,60,51,29,67,62,39,33,52,47,54,50,52,48,32,60,75,69,72,50,58,67,69,60,56,53,20,51,54,23,37,77,77,69,73,31,69,67,77,71,66,64,18,42,52,60,46,70,46,63,62,69,60,52,52,54,58,32,48,72,71,50,111

pLDDT: mean 96.04, std 5.0, range [61.44, 98.56]

Organism: NCBI:txid1974509

Nearest PDB structures (foldseek):
  1irx-assembly1_A  TM=9.069E-01  e=3.063E-03  Pyrococcus horikoshii
  7k86-assembly1_A  TM=8.360E-01  e=2.775E-01  Stenotrophomonas maltophilia K279a
  5h4v-assembly6_F  TM=8.306E-01  e=6.365E-01  Xanthomonas oryzae pv. oryzae KACC 10331
  6brl-assembly1_A  TM=8.316E-01  e=8.069E-01  Elizabethkingia meningoseptica
  7k86-assembly2_B  TM=8.295E-01  e=2.346E+00  Stenotrophomonas maltophilia K279a

Mean predicted aligned error: 2.18 Å

Secondary structure (DSSP, 8-state):
-HHHHHHHHHT-S---HHHHHHHHHHHHHHTT--HHHHHHHHHHHHHSSS--S-HHHHHHHS-HHHHHHHHHHHH-